Protein AF-A0A6A3H665-F1 (afdb_monomer_lite)

Secondary structure (DSSP, 8-state):
--HHHHHHT-EEETTEEE--SSPPTT-TTHHHHHHHHHHHHHTTT-------------

Radius of gyration: 20.58 Å; chains: 1; bounding box: 56×31×46 Å

InterPro domains:
  IPR043128 Reverse transcriptase/Diguanylate cyclase domain [G3DSA:3.30.70.270] (30-43)
  IPR043502 DNA/RNA polymerase superfamily [SSF56672] (2-45)
  IPR051320 Viral Replication and Maturation Polyprotein [PTHR33064] (1-46)

Sequence (58 aa):
MTDRARAISAFITPFGLFEWNRMPFGLKNVPQIYQRMLDNALYGFTRIPRLEGGPALK

Foldseek 3Di:
DDPVVQVVQWDDDPVGIDTDPDDDPDDPCVVVVVVVVVCVVCVVVPPPPPPPDDDDDD

pLDDT: mean 82.22, std 15.12, range [45.59, 96.81]

Organism: NCBI:txid53985

Structure (mmCIF, N/CA/C/O backbone):
data_AF-A0A6A3H665-F1
#
_entry.id   AF-A0A6A3H665-F1
#
loop_
_atom_site.group_PDB
_atom_site.id
_atom_site.type_symbol
_atom_site.label_atom_id
_atom_site.label_alt_id
_atom_site.label_comp_id
_atom_site.label_asym_id
_atom_site.label_entity_id
_atom_site.label_seq_id
_atom_site.pdbx_PDB_ins_code
_atom_site.Cartn_x
_atom_site.Cartn_y
_atom_site.Cartn_z
_atom_site.occupancy
_atom_site.B_iso_or_equiv
_atom_site.auth_seq_id
_atom_site.auth_comp_id
_atom_site.auth_asym_id
_atom_site.auth_atom_id
_atom_site.pdbx_PDB_model_num
ATOM 1 N N . MET A 1 1 ? 0.113 -7.064 -4.928 1.00 83.06 1 MET A N 1
ATOM 2 C CA . MET A 1 1 ? 0.499 -7.118 -3.502 1.00 83.06 1 MET A CA 1
ATOM 3 C C . MET A 1 1 ? 0.385 -8.575 -3.102 1.00 83.06 1 MET A C 1
ATOM 5 O O . MET A 1 1 ? -0.594 -9.181 -3.506 1.00 83.06 1 MET A O 1
ATOM 9 N N . THR A 1 2 ? 1.391 -9.168 -2.461 1.00 90.31 2 THR A N 1
ATOM 10 C CA . THR A 1 2 ? 1.304 -10.584 -2.057 1.00 90.31 2 THR A CA 1
ATOM 11 C C . THR A 1 2 ? 0.298 -10.740 -0.916 1.00 90.31 2 THR A C 1
ATOM 13 O O . THR A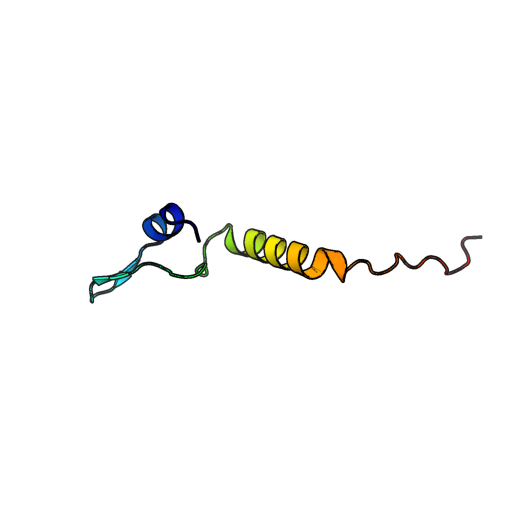 1 2 ? 0.112 -9.789 -0.158 1.00 90.31 2 THR A O 1
ATOM 16 N N . ASP A 1 3 ? -0.320 -11.911 -0.752 1.00 91.19 3 ASP A N 1
ATOM 17 C CA . ASP A 1 3 ? -1.318 -12.142 0.310 1.00 91.19 3 ASP A CA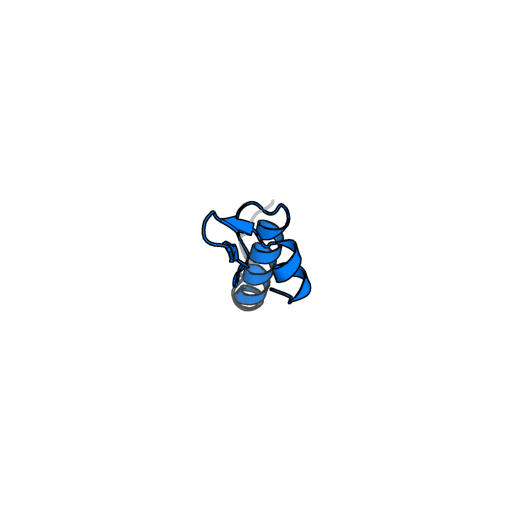 1
ATOM 18 C C . ASP A 1 3 ? -0.747 -11.867 1.703 1.00 91.19 3 ASP A C 1
ATOM 20 O O . ASP A 1 3 ? -1.349 -11.173 2.519 1.00 91.19 3 ASP A O 1
ATOM 24 N N . ARG A 1 4 ? 0.508 -12.275 1.928 1.00 92.50 4 ARG A N 1
ATOM 25 C CA . ARG A 1 4 ? 1.252 -11.927 3.143 1.00 92.50 4 ARG A CA 1
ATOM 26 C C . ARG A 1 4 ? 1.377 -10.414 3.339 1.00 92.50 4 ARG A C 1
ATOM 28 O O . ARG A 1 4 ? 1.227 -9.940 4.458 1.00 92.50 4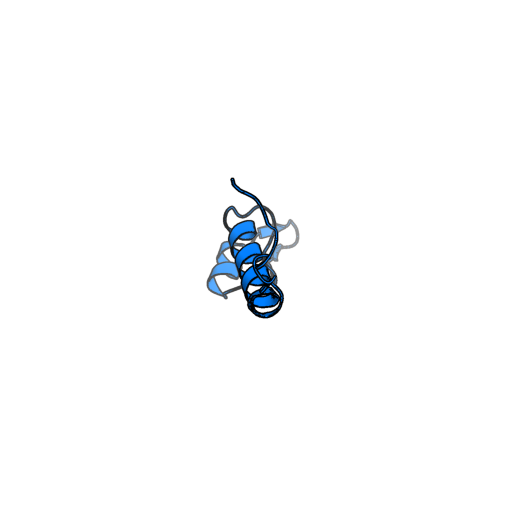 ARG A O 1
ATOM 35 N N . ALA A 1 5 ? 1.680 -9.660 2.279 1.00 89.94 5 ALA A N 1
ATOM 36 C CA . ALA A 1 5 ? 1.823 -8.208 2.366 1.00 89.94 5 ALA A CA 1
ATOM 37 C C . ALA A 1 5 ? 0.490 -7.516 2.688 1.00 89.94 5 ALA A C 1
ATOM 39 O O . ALA A 1 5 ? 0.493 -6.514 3.395 1.00 89.94 5 ALA A O 1
ATOM 40 N N . ARG A 1 6 ? -0.635 -8.055 2.200 1.00 91.56 6 ARG A N 1
ATOM 41 C CA . ARG A 1 6 ? -1.979 -7.547 2.509 1.00 91.56 6 ARG A CA 1
ATOM 42 C C . ARG A 1 6 ? -2.282 -7.686 3.997 1.00 91.56 6 ARG A C 1
ATOM 44 O O . ARG A 1 6 ? -2.538 -6.670 4.639 1.00 91.56 6 ARG A O 1
ATOM 51 N N . ALA A 1 7 ? -2.099 -8.889 4.543 1.00 91.56 7 ALA A N 1
ATOM 52 C CA . ALA A 1 7 ? -2.346 -9.188 5.951 1.00 91.56 7 ALA A CA 1
ATOM 53 C C . ALA A 1 7 ? -1.504 -8.321 6.910 1.00 91.56 7 ALA A C 1
ATOM 55 O O . ALA A 1 7 ? -2.033 -7.780 7.876 1.00 91.56 7 ALA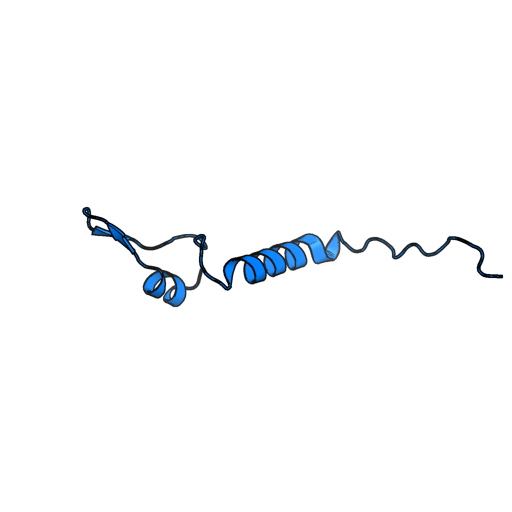 A O 1
ATOM 56 N N . ILE A 1 8 ? -0.206 -8.116 6.633 1.00 91.56 8 ILE A N 1
ATOM 57 C CA . ILE A 1 8 ? 0.656 -7.272 7.494 1.00 91.56 8 ILE A CA 1
ATOM 58 C C . ILE A 1 8 ? 0.342 -5.774 7.394 1.00 91.56 8 ILE A C 1
ATOM 60 O O . ILE A 1 8 ? 0.750 -5.005 8.257 1.00 91.56 8 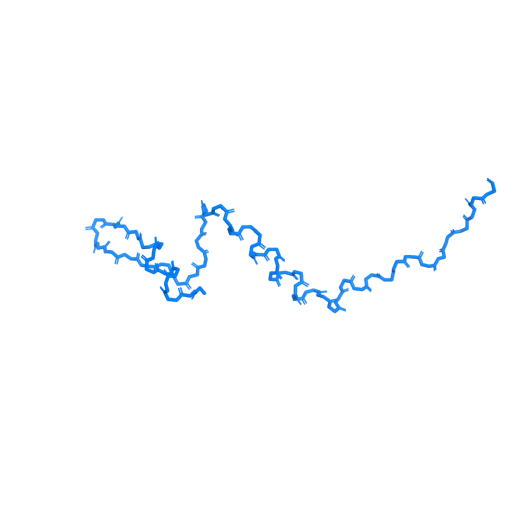ILE A O 1
ATOM 64 N N . SER A 1 9 ? -0.318 -5.351 6.315 1.00 90.81 9 SER A N 1
ATOM 65 C CA . SER A 1 9 ? -0.677 -3.951 6.067 1.00 90.81 9 SER A CA 1
ATOM 66 C C . SER A 1 9 ? -2.114 -3.619 6.470 1.00 90.81 9 SER A C 1
ATOM 68 O O . SER A 1 9 ? -2.588 -2.523 6.170 1.00 90.81 9 SER A O 1
ATOM 70 N N . ALA A 1 10 ? -2.819 -4.561 7.101 1.00 93.31 10 ALA A N 1
ATOM 71 C CA . ALA A 1 10 ? -4.180 -4.350 7.562 1.00 93.31 10 ALA A CA 1
ATOM 72 C C . ALA A 1 10 ? -4.246 -3.197 8.574 1.00 93.31 10 ALA A C 1
ATOM 74 O O . ALA A 1 10 ? -3.332 -2.992 9.374 1.00 93.31 10 ALA A O 1
ATOM 75 N N . PHE A 1 11 ? -5.341 -2.442 8.540 1.00 92.81 11 PHE A N 1
ATOM 76 C CA . PHE A 1 11 ? -5.579 -1.318 9.437 1.00 92.81 11 PHE A CA 1
ATOM 77 C C . PHE A 1 11 ? -6.959 -1.414 10.083 1.00 92.81 11 PHE A C 1
ATOM 79 O O . PHE A 1 11 ? -7.892 -2.010 9.539 1.00 92.81 11 PHE A O 1
ATOM 86 N N . ILE A 1 12 ? -7.073 -0.826 11.273 1.00 95.12 12 ILE A N 1
ATOM 87 C CA . ILE A 1 12 ? -8.307 -0.813 12.054 1.00 95.12 12 ILE A CA 1
ATOM 88 C C . ILE A 1 12 ? -9.025 0.507 11.804 1.00 95.12 12 ILE A C 1
ATOM 90 O O . ILE A 1 12 ? -8.438 1.584 11.893 1.00 95.12 12 ILE A O 1
ATOM 94 N N . THR A 1 13 ? -10.317 0.409 11.535 1.00 95.12 13 THR A N 1
ATOM 95 C CA . THR A 1 13 ? -11.253 1.530 11.572 1.00 95.12 13 THR A CA 1
ATOM 96 C C . THR A 1 13 ? -12.286 1.267 12.669 1.00 95.12 13 THR A C 1
ATOM 98 O O . THR A 1 13 ? -12.473 0.112 13.061 1.00 95.12 13 THR A O 1
ATOM 101 N N . PRO A 1 14 ? -13.030 2.285 13.131 1.00 96.81 14 PRO A N 1
ATOM 102 C CA . PRO A 1 14 ? -14.164 2.072 14.033 1.00 96.81 14 PRO A CA 1
ATOM 103 C C . PRO A 1 14 ? -15.226 1.095 13.493 1.00 96.81 14 PRO A C 1
ATOM 105 O O . PRO A 1 14 ? -16.011 0.562 14.268 1.00 96.81 14 PRO A O 1
ATOM 108 N N . PHE A 1 15 ? -15.248 0.845 12.179 1.00 94.44 15 PHE A N 1
ATOM 109 C CA . PHE A 1 15 ? -16.203 -0.039 11.506 1.00 94.44 15 PHE A CA 1
ATOM 110 C C . PHE A 1 15 ? -15.659 -1.449 11.235 1.00 94.44 15 PHE A C 1
ATOM 112 O O . PHE A 1 15 ? -16.389 -2.287 10.712 1.00 94.44 15 PHE A O 1
ATOM 119 N N . GLY A 1 16 ? -14.390 -1.722 11.558 1.00 95.00 16 GLY A N 1
ATOM 120 C CA . GLY A 1 16 ? -13.778 -3.035 11.364 1.00 95.00 16 GLY A CA 1
ATOM 121 C C . GLY A 1 16 ? -12.341 -2.997 10.851 1.00 95.00 16 GLY A C 1
ATOM 122 O O . GLY A 1 16 ? -11.713 -1.939 10.748 1.00 95.00 16 GLY A O 1
ATOM 123 N N . LEU A 1 17 ? -11.832 -4.189 10.537 1.00 95.44 17 LEU A N 1
ATOM 124 C CA . LEU A 1 17 ? -10.494 -4.421 10.000 1.00 95.44 17 LEU A CA 1
ATOM 125 C C . LEU A 1 17 ? -10.536 -4.427 8.470 1.00 95.44 17 LEU A C 1
ATOM 127 O O . LEU A 1 17 ? -11.346 -5.135 7.873 1.00 95.44 17 LEU A O 1
ATOM 131 N N . PHE A 1 18 ? -9.639 -3.670 7.846 1.00 93.88 18 PHE A N 1
ATOM 132 C CA . PHE A 1 18 ? -9.556 -3.558 6.396 1.00 93.88 18 PHE A CA 1
ATOM 133 C C . PHE A 1 18 ? -8.144 -3.846 5.905 1.00 93.88 18 PHE A C 1
ATOM 135 O O . PHE A 1 18 ? -7.154 -3.522 6.558 1.00 93.88 18 PHE A O 1
ATOM 142 N N . GLU A 1 19 ? -8.061 -4.431 4.715 1.00 94.25 19 GLU A N 1
ATOM 143 C CA . GLU A 1 19 ? -6.806 -4.693 4.024 1.00 94.25 19 GLU A CA 1
ATOM 144 C C . GLU A 1 19 ? -6.680 -3.837 2.770 1.00 94.25 19 GLU A C 1
ATOM 146 O O . GLU A 1 19 ? -7.657 -3.547 2.071 1.00 94.25 19 GLU A O 1
ATOM 151 N N . TRP A 1 20 ? -5.444 -3.499 2.422 1.00 92.94 20 TRP A N 1
ATOM 152 C CA . TRP A 1 20 ? -5.162 -2.813 1.175 1.00 92.94 20 TRP A CA 1
ATOM 153 C C . TRP A 1 20 ? -5.158 -3.775 -0.020 1.00 92.94 20 TRP A C 1
ATOM 155 O O . TRP A 1 20 ? -4.402 -4.741 -0.075 1.00 92.94 20 TRP A O 1
ATOM 165 N N . ASN A 1 21 ? -5.962 -3.465 -1.042 1.00 90.88 21 ASN A N 1
ATOM 166 C CA . ASN A 1 21 ? -5.949 -4.183 -2.328 1.00 90.88 21 ASN A CA 1
ATOM 167 C C . ASN A 1 21 ? -4.762 -3.786 -3.226 1.00 90.88 21 ASN A C 1
ATOM 169 O O . ASN A 1 21 ? -4.345 -4.534 -4.114 1.00 90.88 21 ASN A O 1
ATOM 173 N N . ARG A 1 22 ? -4.232 -2.580 -3.021 1.00 88.94 22 ARG A N 1
ATOM 174 C CA . ARG A 1 22 ? -3.120 -1.985 -3.769 1.00 88.94 22 ARG A CA 1
ATOM 175 C C . ARG A 1 22 ? -2.058 -1.520 -2.788 1.00 88.94 22 ARG A C 1
ATOM 177 O O . ARG A 1 22 ? -2.322 -1.396 -1.605 1.00 88.94 22 ARG A O 1
ATOM 184 N N . MET A 1 23 ? -0.859 -1.261 -3.291 1.00 91.38 23 MET A N 1
ATOM 185 C CA . MET A 1 23 ? 0.242 -0.777 -2.468 1.00 91.38 23 MET A CA 1
ATOM 186 C C . MET A 1 23 ? -0.145 0.549 -1.777 1.00 91.38 23 MET A C 1
ATOM 188 O O . MET A 1 23 ? -0.415 1.514 -2.493 1.00 91.38 23 MET A O 1
ATOM 192 N N . PRO A 1 24 ? -0.213 0.600 -0.433 1.00 89.44 24 PRO A N 1
ATOM 193 C CA . PRO A 1 24 ? -0.619 1.805 0.282 1.00 89.44 24 PRO A CA 1
ATOM 194 C C . PRO A 1 24 ? 0.515 2.826 0.367 1.00 89.44 24 PRO A C 1
ATOM 196 O O . PRO A 1 24 ? 1.692 2.489 0.231 1.00 89.44 24 PRO A O 1
ATOM 199 N N . PHE A 1 25 ? 0.162 4.079 0.642 1.00 84.62 25 PHE A N 1
ATOM 200 C CA . PHE A 1 25 ? 1.137 5.132 0.916 1.00 84.62 25 PHE A CA 1
ATOM 201 C C . PHE A 1 25 ? 1.771 4.970 2.304 1.00 84.62 25 PHE A C 1
ATOM 203 O O . PHE A 1 25 ? 1.215 4.328 3.192 1.00 84.62 25 PHE A O 1
ATOM 210 N N . GLY A 1 26 ? 2.952 5.561 2.492 1.00 86.69 26 GLY A N 1
ATOM 211 C CA . GLY A 1 26 ? 3.619 5.617 3.797 1.00 86.69 26 GLY A CA 1
ATOM 212 C C . GLY A 1 26 ? 4.472 4.399 4.166 1.00 86.69 26 GLY A C 1
ATOM 213 O O . GLY A 1 26 ? 5.207 4.470 5.148 1.00 86.69 26 GLY A O 1
ATOM 214 N N . LEU A 1 27 ? 4.473 3.307 3.386 1.00 86.88 27 LEU A N 1
ATOM 215 C CA . LEU A 1 27 ? 5.456 2.236 3.603 1.00 86.88 27 LEU A CA 1
ATOM 216 C C . LEU A 1 27 ? 6.800 2.614 2.972 1.00 86.88 27 LEU A C 1
ATOM 218 O O . LEU A 1 27 ? 6.876 2.971 1.796 1.00 86.88 27 LEU A O 1
ATOM 222 N N . LYS A 1 28 ? 7.881 2.431 3.734 1.00 88.56 28 LYS A N 1
ATOM 223 C CA . LYS A 1 28 ? 9.261 2.768 3.341 1.00 88.56 28 LYS A CA 1
ATOM 224 C C . LYS A 1 28 ? 9.681 2.233 1.963 1.00 88.56 28 LYS A C 1
ATOM 226 O O . LYS A 1 28 ? 10.422 2.895 1.247 1.00 88.56 28 LYS A O 1
ATOM 231 N N . ASN A 1 29 ? 9.203 1.050 1.582 1.00 86.50 29 ASN A N 1
ATOM 232 C CA . ASN A 1 29 ? 9.639 0.354 0.365 1.00 86.50 29 ASN A CA 1
ATOM 233 C C . ASN A 1 29 ? 8.757 0.643 -0.862 1.00 86.50 29 ASN A C 1
ATOM 235 O O . ASN A 1 29 ? 9.062 0.173 -1.958 1.00 86.50 29 ASN A O 1
ATOM 239 N N . VAL A 1 30 ? 7.663 1.395 -0.697 1.00 88.88 30 VAL A N 1
ATOM 240 C CA . VAL A 1 30 ? 6.709 1.692 -1.780 1.00 88.88 30 VAL A CA 1
ATOM 241 C C . VAL A 1 30 ? 7.370 2.411 -2.956 1.00 88.88 30 VAL A C 1
ATOM 243 O O . VAL A 1 30 ? 7.213 1.922 -4.076 1.00 88.88 30 VAL A O 1
ATOM 246 N N . PRO A 1 31 ? 8.164 3.487 -2.759 1.00 89.56 31 PRO A N 1
ATOM 247 C CA . PRO A 1 31 ? 8.754 4.219 -3.880 1.00 89.56 31 PRO A CA 1
ATOM 248 C C . PRO A 1 31 ? 9.674 3.345 -4.736 1.00 89.56 31 PRO A C 1
ATOM 250 O O . PRO A 1 31 ? 9.607 3.386 -5.958 1.00 89.56 31 PRO A O 1
ATOM 253 N N . GLN A 1 32 ? 10.481 2.489 -4.105 1.00 90.38 32 GLN A N 1
ATOM 254 C CA . GLN A 1 32 ? 11.413 1.608 -4.806 1.00 90.38 32 GLN A CA 1
ATOM 255 C C . GLN A 1 32 ? 10.692 0.551 -5.653 1.00 90.38 32 GLN A C 1
ATOM 257 O O . GLN A 1 32 ? 11.113 0.254 -6.771 1.00 90.38 32 GLN A O 1
ATOM 262 N N . ILE A 1 33 ? 9.599 -0.027 -5.143 1.00 89.94 33 ILE A N 1
ATOM 263 C CA . ILE A 1 33 ? 8.827 -1.012 -5.910 1.00 89.94 33 ILE A CA 1
ATOM 264 C C . ILE A 1 33 ? 8.097 -0.329 -7.073 1.00 89.94 33 ILE A C 1
ATOM 266 O O . ILE A 1 33 ? 8.033 -0.899 -8.163 1.00 89.94 33 ILE A O 1
ATOM 270 N N . TYR A 1 34 ? 7.594 0.890 -6.860 1.00 89.69 34 TYR A N 1
ATOM 271 C CA . TYR A 1 34 ? 6.957 1.685 -7.907 1.00 89.69 34 TYR A CA 1
ATOM 272 C C . TYR A 1 34 ? 7.953 2.066 -9.008 1.00 89.69 34 TYR A C 1
ATOM 274 O O . TYR A 1 34 ? 7.662 1.875 -10.185 1.00 89.69 34 TYR A O 1
ATOM 282 N N . GLN A 1 35 ? 9.160 2.496 -8.630 1.00 90.94 35 GLN A N 1
ATOM 283 C CA . GLN A 1 35 ? 10.244 2.786 -9.567 1.00 90.94 35 GLN A CA 1
ATOM 284 C C . GLN A 1 35 ? 10.591 1.555 -10.405 1.00 90.94 35 GLN A C 1
ATOM 286 O O . GLN A 1 35 ? 10.565 1.630 -11.625 1.00 90.94 35 GLN A O 1
ATOM 291 N N . ARG A 1 36 ? 10.781 0.387 -9.778 1.00 91.00 36 ARG A N 1
ATOM 292 C CA . ARG A 1 36 ? 11.061 -0.858 -10.510 1.00 91.00 36 ARG A CA 1
ATOM 293 C C . ARG A 1 36 ? 9.939 -1.234 -11.483 1.00 91.00 36 ARG A C 1
ATOM 295 O O . ARG A 1 36 ? 10.202 -1.783 -12.547 1.00 91.00 36 ARG A O 1
ATOM 302 N N . MET A 1 37 ? 8.683 -0.975 -11.119 1.00 90.38 37 MET A N 1
ATOM 303 C CA . MET A 1 37 ? 7.546 -1.198 -12.015 1.00 90.38 37 MET A CA 1
ATOM 304 C C . MET A 1 37 ? 7.615 -0.277 -13.239 1.00 90.38 37 MET A C 1
ATOM 306 O O . MET A 1 37 ? 7.392 -0.747 -14.354 1.00 90.38 37 MET A O 1
ATOM 310 N N . LEU A 1 38 ? 7.949 1.000 -13.037 1.00 91.69 38 LEU A N 1
ATOM 311 C CA . LEU A 1 38 ? 8.133 1.970 -14.117 1.00 91.69 38 LEU A CA 1
ATOM 312 C C . LEU A 1 38 ? 9.334 1.613 -14.997 1.00 91.69 38 LEU A C 1
ATOM 314 O O . LEU A 1 38 ? 9.191 1.576 -16.214 1.00 91.69 38 LEU A O 1
ATOM 318 N N . ASP A 1 39 ? 10.474 1.273 -14.400 1.00 91.12 39 ASP A N 1
ATOM 319 C CA . ASP A 1 39 ? 11.684 0.872 -15.123 1.00 91.12 39 ASP A CA 1
ATOM 320 C C . ASP A 1 39 ? 11.421 -0.351 -16.006 1.00 91.12 39 ASP A C 1
ATOM 322 O O . ASP A 1 39 ? 11.817 -0.374 -17.167 1.00 91.12 39 ASP A O 1
ATOM 326 N N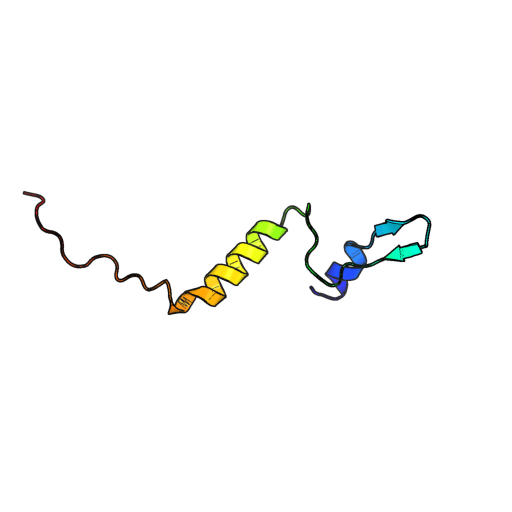 . ASN A 1 40 ? 10.688 -1.346 -15.494 1.00 88.75 40 ASN A N 1
ATOM 327 C CA . ASN A 1 40 ? 10.301 -2.526 -16.265 1.00 88.75 40 ASN A CA 1
ATOM 328 C C . ASN A 1 40 ? 9.334 -2.187 -17.409 1.00 88.75 40 ASN A C 1
ATOM 330 O O . ASN A 1 40 ? 9.475 -2.724 -18.506 1.00 88.75 40 ASN A O 1
ATOM 334 N N . ALA A 1 41 ? 8.353 -1.313 -17.169 1.00 89.50 41 ALA A N 1
ATOM 335 C CA . ALA A 1 41 ? 7.391 -0.899 -18.191 1.00 89.50 41 ALA A CA 1
ATOM 336 C C . ALA A 1 41 ? 8.051 -0.069 -19.303 1.00 89.50 41 ALA A C 1
ATOM 338 O O . ALA A 1 41 ? 7.679 -0.168 -20.471 1.00 89.50 41 ALA A O 1
ATOM 339 N N . LEU A 1 42 ? 9.050 0.734 -18.938 1.00 88.12 42 LEU A N 1
ATOM 340 C CA . LEU A 1 42 ? 9.763 1.629 -19.838 1.00 88.12 42 LEU A CA 1
ATOM 341 C C . LEU A 1 42 ? 11.047 1.013 -20.402 1.00 88.12 42 LEU A C 1
ATOM 343 O O . LEU A 1 42 ? 11.665 1.615 -21.270 1.00 88.12 42 LEU A O 1
ATOM 347 N N . TYR A 1 43 ? 11.432 -0.197 -19.992 1.00 82.88 43 TYR A N 1
ATOM 348 C CA . TYR A 1 43 ? 12.691 -0.840 -20.382 1.00 82.88 43 TYR A CA 1
ATOM 349 C C . TYR A 1 43 ? 12.939 -0.853 -21.905 1.00 82.88 43 TYR A C 1
ATOM 351 O O . TYR A 1 43 ? 14.066 -0.661 -22.359 1.00 82.88 43 TYR A O 1
ATOM 359 N N . GLY A 1 44 ? 11.885 -1.031 -22.710 1.00 76.06 44 GLY A N 1
ATOM 360 C CA . GLY A 1 44 ? 11.957 -0.981 -24.177 1.00 76.06 44 GLY A CA 1
ATOM 361 C C . GLY A 1 44 ? 11.859 0.423 -24.791 1.00 76.06 44 GLY A C 1
ATOM 362 O O . GLY A 1 44 ? 12.286 0.611 -25.926 1.00 76.06 44 GLY A O 1
ATOM 363 N N . PHE A 1 45 ? 11.331 1.403 -24.055 1.00 69.81 45 PHE A N 1
ATOM 364 C CA . PHE A 1 45 ? 11.113 2.782 -24.513 1.00 69.81 45 PHE A CA 1
ATOM 365 C C . PHE A 1 45 ? 12.264 3.719 -24.131 1.00 69.81 45 PHE A C 1
ATOM 367 O O . PHE A 1 45 ? 12.591 4.634 -24.879 1.00 69.81 45 PHE A O 1
ATOM 374 N N . THR A 1 46 ? 12.929 3.465 -23.003 1.00 62.66 46 THR A N 1
ATOM 375 C CA . THR A 1 46 ? 14.057 4.265 -22.506 1.00 62.66 46 THR A CA 1
ATOM 376 C C . THR A 1 46 ? 15.400 3.826 -23.086 1.00 62.66 46 THR A C 1
ATOM 378 O O . THR A 1 46 ? 16.442 4.286 -22.619 1.00 62.66 46 THR A O 1
ATOM 381 N N . ARG A 1 47 ? 15.417 3.019 -24.163 1.00 60.88 47 ARG A N 1
ATOM 382 C CA . ARG A 1 47 ? 16.539 3.041 -25.119 1.00 60.88 47 ARG A CA 1
ATOM 383 C C . ARG A 1 47 ? 16.529 4.388 -25.846 1.00 60.88 47 ARG A C 1
ATOM 385 O O . ARG A 1 47 ? 16.371 4.458 -27.057 1.00 60.88 47 ARG A O 1
ATOM 392 N N . ILE A 1 48 ? 16.695 5.468 -25.088 1.00 61.03 48 ILE A N 1
ATOM 393 C CA . ILE A 1 48 ? 17.201 6.723 -25.607 1.00 61.03 48 ILE A CA 1
ATOM 394 C C . ILE A 1 48 ? 18.542 6.312 -26.217 1.00 61.03 48 ILE A C 1
ATOM 396 O O . ILE A 1 48 ? 19.386 5.804 -25.467 1.00 61.03 48 ILE A O 1
ATOM 400 N N . PRO A 1 49 ? 18.746 6.404 -27.544 1.00 53.75 49 PRO A N 1
ATOM 401 C CA . PRO A 1 49 ? 20.082 6.246 -28.080 1.00 53.75 49 PRO A CA 1
ATOM 402 C C . PRO A 1 49 ? 20.933 7.240 -27.299 1.00 53.75 49 PRO A C 1
ATOM 404 O O . PRO A 1 49 ? 20.672 8.444 -27.325 1.00 53.75 49 PRO A O 1
ATOM 407 N N . ARG A 1 50 ? 21.879 6.721 -26.502 1.00 56.41 50 ARG A N 1
ATOM 408 C CA . ARG A 1 50 ? 22.947 7.536 -25.928 1.00 56.41 50 ARG A CA 1
ATOM 409 C C . ARG A 1 50 ? 23.458 8.309 -27.131 1.00 56.41 50 ARG A C 1
ATOM 411 O O . ARG A 1 50 ? 23.844 7.632 -28.074 1.00 56.41 50 ARG A O 1
ATOM 418 N N . LEU A 1 51 ? 23.293 9.634 -27.147 1.00 57.56 51 LEU A N 1
ATOM 419 C CA . LEU A 1 51 ? 23.551 10.478 -28.313 1.00 57.56 51 LEU A CA 1
ATOM 420 C C . LEU A 1 51 ? 24.923 10.106 -28.894 1.00 57.56 51 LEU A C 1
ATOM 422 O O . LEU A 1 51 ? 25.954 10.575 -28.420 1.00 57.56 51 LEU A O 1
ATOM 426 N N . GLU A 1 52 ? 24.937 9.198 -29.867 1.00 55.44 52 GLU A N 1
ATOM 427 C CA . GLU A 1 52 ? 26.102 8.898 -30.670 1.00 55.44 52 GLU A CA 1
ATOM 428 C C . GLU A 1 52 ? 26.128 10.010 -31.701 1.00 55.44 52 GLU A C 1
ATOM 430 O O . GLU A 1 52 ? 25.359 10.007 -32.659 1.00 55.44 52 GLU A O 1
ATOM 435 N N . GLY A 1 53 ? 26.969 11.009 -31.442 1.00 62.19 53 GLY A N 1
ATOM 436 C CA . GLY A 1 53 ? 27.262 12.069 -32.397 1.00 62.19 53 GLY A CA 1
ATOM 437 C C . GLY A 1 53 ? 27.016 13.476 -31.863 1.00 62.19 53 GLY A C 1
ATOM 438 O O . GLY A 1 53 ? 25.948 14.048 -32.048 1.00 62.19 53 GLY A O 1
ATOM 439 N N . GLY A 1 54 ? 28.062 14.066 -31.287 1.00 45.59 54 GLY A N 1
ATOM 440 C CA . GLY A 1 54 ? 28.231 15.511 -31.138 1.00 45.59 54 GLY A CA 1
ATOM 441 C C . GLY A 1 54 ? 29.727 15.820 -30.981 1.00 45.59 54 GLY A C 1
ATOM 442 O O . GLY A 1 54 ? 30.332 15.265 -30.065 1.00 45.59 54 GLY A O 1
ATOM 443 N N . PRO A 1 55 ? 30.362 16.593 -31.886 1.00 62.50 55 PRO A N 1
ATOM 444 C CA . PRO A 1 55 ? 31.817 16.657 -32.013 1.00 62.50 55 PRO A CA 1
ATOM 445 C C . PRO A 1 55 ? 32.465 17.631 -31.016 1.00 62.50 55 PRO A C 1
ATOM 447 O O . PRO A 1 55 ? 31.812 18.537 -30.511 1.00 62.50 55 PRO A O 1
ATOM 450 N N . ALA A 1 56 ? 33.786 17.483 -30.866 1.00 52.34 56 ALA A N 1
ATOM 451 C CA . ALA A 1 56 ? 34.741 18.396 -30.226 1.00 52.34 56 ALA A CA 1
ATOM 452 C C . ALA A 1 56 ? 34.971 18.231 -28.711 1.00 52.34 56 ALA A C 1
ATOM 454 O O . ALA A 1 56 ? 34.514 19.019 -27.891 1.00 52.34 56 ALA A O 1
ATOM 455 N N . LEU A 1 57 ? 35.861 17.293 -28.376 1.00 48.31 57 LEU A N 1
ATOM 456 C CA . LEU A 1 57 ? 37.007 17.652 -27.540 1.00 48.31 57 LEU A CA 1
ATOM 457 C C . LEU A 1 57 ? 38.261 17.592 -28.430 1.00 48.31 57 LEU A C 1
ATOM 459 O O . LEU A 1 57 ? 38.711 16.511 -28.809 1.00 48.31 57 LEU A O 1
ATOM 463 N N . LYS A 1 58 ? 38.740 18.771 -28.832 1.00 45.69 58 LYS A N 1
ATOM 464 C CA . LYS A 1 58 ? 40.164 19.026 -29.060 1.00 45.69 58 LYS A CA 1
ATOM 465 C C . LYS A 1 58 ? 40.735 19.516 -27.739 1.00 45.69 58 LYS A C 1
ATOM 467 O O . LYS A 1 58 ? 39.994 20.264 -27.062 1.00 45.69 58 LYS A O 1
#